Protein AF-A0A5C7IM19-F1 (afdb_monomer)

InterPro domains:
  IPR002818 DJ-1/PfpI [PF01965] (52-126)
  IPR006286 Deglycase PfpI-like [PTHR42733] (54-127)
  IPR029062 Class I glutamine amidotransferase-like [G3DSA:3.40.50.880] (1-53)
  IPR029062 Class I glutamine amidotransferase-like [G3DSA:3.40.50.880] (54-129)
  IPR029062 Class I glutamine amidotransferase-like [SSF52317] (4-125)

Structure (mmCIF, N/CA/C/O backbone):
data_AF-A0A5C7IM19-F1
#
_entry.id   AF-A0A5C7IM19-F1
#
loop_
_atom_site.group_PDB
_atom_site.id
_atom_site.type_symbol
_atom_site.label_atom_id
_atom_site.label_alt_id
_atom_site.label_comp_id
_atom_site.label_asym_id
_atom_site.label_entity_id
_atom_site.label_seq_id
_atom_site.pdbx_PDB_ins_code
_atom_site.Cartn_x
_atom_site.Cartn_y
_atom_site.Cartn_z
_atom_site.occupancy
_atom_site.B_iso_or_equiv
_atom_site.auth_seq_id
_atom_site.auth_comp_id
_atom_site.auth_asym_id
_atom_site.auth_atom_id
_atom_site.pdbx_PDB_model_num
ATOM 1 N N . MET A 1 1 ? -0.085 -8.178 -13.949 1.00 46.06 1 MET A N 1
ATOM 2 C CA . MET A 1 1 ? 1.204 -8.046 -13.237 1.00 46.06 1 MET A CA 1
ATOM 3 C C . MET A 1 1 ? 2.315 -7.770 -14.228 1.00 46.06 1 MET A C 1
ATOM 5 O O . MET A 1 1 ? 3.393 -8.319 -14.080 1.00 46.06 1 MET A O 1
ATOM 9 N N . ASP A 1 2 ? 2.048 -6.899 -15.196 1.00 44.88 2 ASP A N 1
ATOM 10 C CA . ASP A 1 2 ? 3.044 -6.341 -16.098 1.00 44.88 2 ASP A CA 1
ATOM 11 C C . ASP A 1 2 ? 3.059 -4.852 -15.750 1.00 44.88 2 ASP A C 1
ATOM 13 O O . ASP A 1 2 ? 1.999 -4.303 -15.445 1.00 44.88 2 ASP A O 1
ATOM 17 N N . TYR A 1 3 ? 4.233 -4.231 -15.752 1.00 48.38 3 TYR A N 1
ATOM 18 C CA . TYR A 1 3 ? 4.453 -2.820 -15.426 1.00 48.38 3 TYR A CA 1
ATOM 19 C C . TYR A 1 3 ? 4.165 -2.423 -13.963 1.00 48.38 3 TYR A C 1
ATOM 21 O O . TYR A 1 3 ? 3.760 -1.301 -13.675 1.00 48.38 3 TYR A O 1
ATOM 29 N N . MET A 1 4 ? 4.417 -3.328 -13.011 1.00 51.69 4 MET A N 1
ATOM 30 C CA . MET A 1 4 ? 4.451 -2.977 -11.582 1.00 51.69 4 MET A CA 1
ATOM 31 C C . MET A 1 4 ? 5.765 -2.250 -11.242 1.00 51.69 4 MET A C 1
ATOM 33 O O . MET A 1 4 ? 6.784 -2.516 -11.881 1.00 51.69 4 MET A O 1
ATOM 37 N N . GLU A 1 5 ? 5.742 -1.315 -10.287 1.00 52.00 5 GLU A N 1
ATOM 38 C CA . GLU A 1 5 ? 6.892 -0.442 -10.003 1.00 52.00 5 GLU A CA 1
ATOM 39 C C . GLU A 1 5 ? 8.100 -1.249 -9.484 1.00 52.00 5 GLU A C 1
ATOM 41 O O . GLU A 1 5 ? 7.958 -2.132 -8.634 1.00 52.00 5 GLU A O 1
ATOM 46 N N . ASP A 1 6 ? 9.277 -0.999 -10.066 1.00 54.31 6 ASP A N 1
ATOM 47 C CA . ASP A 1 6 ? 10.457 -1.859 -9.906 1.00 54.31 6 ASP A CA 1
ATOM 48 C C . ASP A 1 6 ? 10.991 -1.893 -8.467 1.00 54.31 6 ASP A C 1
ATOM 50 O O . ASP A 1 6 ? 11.358 -2.963 -7.974 1.00 54.31 6 ASP A O 1
ATOM 54 N N . TYR A 1 7 ? 10.970 -0.764 -7.753 1.00 44.59 7 TYR A N 1
ATOM 55 C CA . TYR A 1 7 ? 11.348 -0.715 -6.343 1.00 44.59 7 TYR A CA 1
ATOM 56 C C . TYR A 1 7 ? 10.252 -1.291 -5.435 1.00 44.59 7 TYR A C 1
ATOM 58 O O . TYR A 1 7 ? 10.583 -1.986 -4.475 1.00 44.59 7 TYR A O 1
ATOM 66 N N . GLU A 1 8 ? 8.969 -1.065 -5.726 1.00 51.78 8 GLU A N 1
ATOM 67 C CA . GLU A 1 8 ? 7.834 -1.611 -4.959 1.00 51.78 8 GLU A CA 1
ATOM 68 C C . GLU A 1 8 ? 7.698 -3.144 -5.075 1.00 51.78 8 GLU A C 1
ATOM 70 O O . GLU A 1 8 ? 7.124 -3.760 -4.178 1.00 51.78 8 GLU A O 1
ATOM 75 N N . ILE A 1 9 ? 8.253 -3.788 -6.114 1.00 56.88 9 ILE A N 1
ATOM 76 C CA . ILE A 1 9 ? 8.494 -5.247 -6.119 1.00 56.88 9 ILE A CA 1
ATOM 77 C C . ILE A 1 9 ? 9.833 -5.585 -5.465 1.00 56.88 9 ILE A C 1
ATOM 79 O O . ILE A 1 9 ? 9.883 -6.379 -4.525 1.00 56.88 9 ILE A O 1
ATOM 83 N N . THR A 1 10 ? 10.934 -5.035 -5.973 1.00 58.03 10 THR A N 1
ATOM 84 C CA . THR A 1 10 ? 12.268 -5.591 -5.704 1.00 58.03 10 THR A CA 1
ATOM 85 C C . THR A 1 10 ? 12.731 -5.322 -4.271 1.00 58.03 10 THR A C 1
ATOM 87 O O . THR A 1 10 ? 13.353 -6.187 -3.653 1.00 58.03 10 THR A O 1
ATOM 90 N N . VAL A 1 11 ? 12.383 -4.160 -3.705 1.00 65.12 11 VAL A N 1
ATOM 91 C CA . VAL A 1 11 ? 12.791 -3.754 -2.350 1.00 65.12 11 VAL A CA 1
ATOM 92 C C . VAL A 1 11 ? 12.053 -4.503 -1.233 1.00 65.12 11 VAL A C 1
ATOM 94 O O . VAL A 1 11 ? 12.686 -4.712 -0.205 1.00 65.12 11 VAL A O 1
ATOM 97 N N . PRO A 1 12 ? 10.789 -4.955 -1.357 1.00 60.31 12 PRO A N 1
ATOM 98 C CA . PRO A 1 12 ? 10.238 -5.935 -0.418 1.00 60.31 12 PRO A CA 1
ATOM 99 C C . PRO A 1 12 ? 10.607 -7.389 -0.753 1.00 60.31 12 PRO A C 1
ATOM 101 O O . PRO A 1 12 ? 10.828 -8.166 0.174 1.00 60.31 12 PRO A O 1
ATOM 104 N N . PHE A 1 13 ? 10.715 -7.780 -2.030 1.00 60.03 13 PHE A N 1
ATOM 105 C CA . PHE A 1 13 ? 10.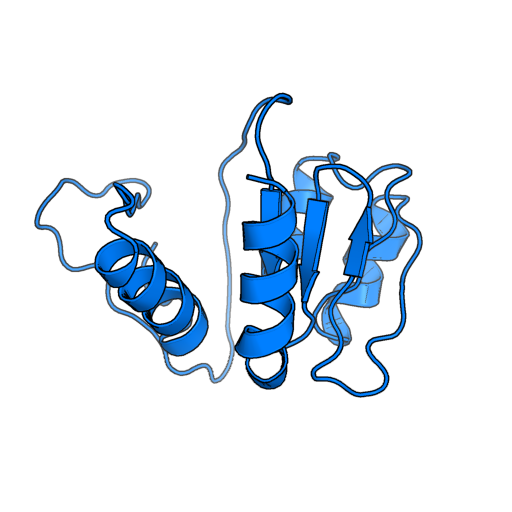975 -9.180 -2.403 1.00 60.03 13 PHE A CA 1
ATOM 106 C C . PHE A 1 13 ? 12.366 -9.653 -1.946 1.00 60.03 13 PHE A C 1
ATOM 108 O O . PHE A 1 13 ? 12.471 -10.660 -1.247 1.00 60.03 13 PHE A O 1
ATOM 115 N N . GLN A 1 14 ? 13.427 -8.890 -2.242 1.00 61.03 14 GLN A N 1
ATOM 116 C CA . GLN A 1 14 ? 14.802 -9.294 -1.914 1.00 61.03 14 GLN A CA 1
ATOM 117 C C . GLN A 1 14 ? 15.070 -9.420 -0.399 1.00 61.03 14 GLN A C 1
ATOM 119 O O . GLN A 1 14 ? 15.666 -10.418 0.005 1.00 61.03 14 GLN A O 1
ATOM 124 N N . PRO A 1 15 ? 14.641 -8.491 0.484 1.00 65.56 15 PRO A N 1
ATOM 125 C CA . PRO A 1 15 ? 14.810 -8.666 1.924 1.00 65.56 15 PRO A CA 1
ATOM 126 C C . PRO A 1 15 ? 13.994 -9.823 2.492 1.00 65.56 15 PRO A C 1
ATOM 128 O O . PRO A 1 15 ? 14.468 -10.472 3.416 1.00 65.56 15 PRO A O 1
ATOM 131 N N . LEU A 1 16 ? 12.804 -10.113 1.953 1.00 66.25 16 LEU A N 1
ATOM 132 C CA . LEU A 1 16 ? 12.018 -11.266 2.396 1.00 66.25 16 LEU A CA 1
ATOM 133 C C . LEU A 1 16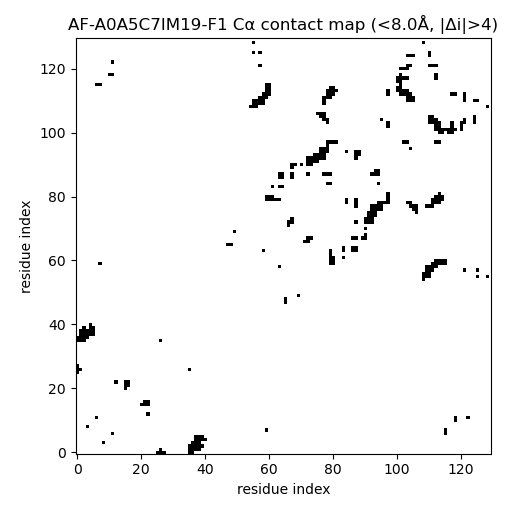 ? 12.707 -12.591 2.025 1.00 66.25 16 LEU A C 1
ATOM 135 O O . LEU A 1 16 ? 12.790 -13.472 2.879 1.00 66.25 16 LEU A O 1
ATOM 139 N N . GLU A 1 17 ? 13.287 -12.711 0.826 1.00 61.91 17 GLU A N 1
ATOM 140 C CA . GLU A 1 17 ? 14.127 -13.867 0.464 1.00 61.91 17 GLU A CA 1
ATOM 141 C C . GLU A 1 17 ? 15.379 -13.982 1.355 1.00 61.91 17 GLU A C 1
ATOM 143 O O . GLU A 1 17 ? 15.718 -15.073 1.815 1.00 61.91 17 GLU A O 1
ATOM 148 N N . VAL A 1 18 ? 16.050 -12.862 1.658 1.00 68.50 18 VAL A N 1
ATOM 149 C CA . VAL A 1 18 ? 17.217 -12.818 2.567 1.00 68.50 18 VAL A CA 1
ATOM 150 C C . VAL A 1 18 ? 16.847 -13.183 4.013 1.00 68.50 18 VAL A C 1
ATOM 152 O O . VAL A 1 18 ? 17.684 -13.713 4.740 1.00 68.50 18 VAL A O 1
ATOM 155 N N . LEU A 1 19 ? 15.601 -12.945 4.427 1.00 71.19 19 LEU A N 1
ATOM 156 C CA . LEU A 1 19 ? 15.035 -13.357 5.718 1.00 71.19 19 LEU A CA 1
ATOM 157 C C . LEU A 1 19 ? 14.476 -14.797 5.699 1.00 71.19 19 LEU A C 1
ATOM 159 O O . LEU A 1 19 ? 13.687 -15.155 6.573 1.00 71.19 19 LEU A O 1
ATOM 163 N N . GLU A 1 20 ? 14.858 -15.610 4.708 1.00 76.88 20 GLU A N 1
ATOM 164 C CA . GLU A 1 20 ? 14.431 -17.007 4.515 1.00 76.88 20 GLU A CA 1
ATOM 165 C C . GLU A 1 20 ? 12.900 -17.196 4.413 1.00 76.88 20 GLU A C 1
ATOM 167 O O . GLU A 1 20 ? 12.377 -18.301 4.586 1.00 76.88 20 GLU A O 1
ATOM 172 N N . CYS A 1 21 ? 12.153 -16.133 4.094 1.00 70.31 21 CYS A N 1
ATOM 173 C CA . CYS A 1 21 ? 10.718 -16.222 3.853 1.00 70.31 21 CYS A CA 1
ATOM 174 C C . CYS A 1 21 ? 10.450 -16.800 2.458 1.00 70.31 21 CYS A C 1
ATOM 176 O O . CYS A 1 21 ? 11.083 -16.419 1.475 1.00 70.31 21 CYS A O 1
ATOM 178 N N . HIS A 1 22 ? 9.461 -17.688 2.349 1.00 72.06 22 HIS A N 1
ATOM 179 C CA . HIS A 1 22 ? 8.980 -18.148 1.049 1.00 72.06 22 HIS A CA 1
ATOM 180 C C . HIS A 1 22 ? 8.050 -17.087 0.445 1.00 72.06 22 HIS A C 1
ATOM 182 O O . HIS A 1 22 ? 7.002 -16.792 1.026 1.00 72.06 22 HIS A O 1
ATOM 188 N N . VAL A 1 23 ? 8.442 -16.500 -0.690 1.00 65.50 23 VAL A N 1
ATOM 189 C CA . VAL A 1 23 ? 7.708 -15.410 -1.351 1.00 65.50 23 VAL A CA 1
ATOM 190 C C . VAL A 1 23 ? 7.243 -15.849 -2.737 1.00 65.50 23 VAL A C 1
ATOM 192 O O . VAL A 1 23 ? 8.056 -16.125 -3.615 1.00 65.50 23 VAL A O 1
ATOM 195 N N . ASP A 1 24 ? 5.927 -15.866 -2.946 1.00 75.38 24 ASP A N 1
ATOM 196 C CA . ASP A 1 24 ? 5.310 -16.132 -4.246 1.00 75.38 24 ASP A CA 1
ATOM 197 C C . ASP A 1 24 ? 4.933 -14.815 -4.943 1.00 75.38 24 ASP A C 1
ATOM 199 O O . ASP A 1 24 ? 4.069 -14.074 -4.470 1.00 75.38 24 ASP A O 1
ATOM 203 N N . ALA A 1 25 ? 5.529 -14.539 -6.106 1.00 66.50 25 ALA A N 1
ATOM 204 C CA . ALA A 1 25 ? 5.080 -13.467 -6.993 1.00 66.50 25 ALA A CA 1
ATOM 205 C C . ALA A 1 25 ? 4.017 -14.003 -7.967 1.00 66.50 25 ALA A C 1
ATOM 207 O O . ALA A 1 25 ? 4.302 -14.876 -8.789 1.00 66.50 25 ALA A O 1
ATOM 208 N N . VAL A 1 26 ? 2.788 -13.479 -7.897 1.00 74.25 26 VAL A N 1
ATOM 209 C CA . VAL A 1 26 ? 1.659 -13.933 -8.731 1.00 74.25 26 VAL A CA 1
ATOM 210 C C . VAL A 1 26 ? 1.131 -12.835 -9.652 1.00 74.25 26 VAL A C 1
ATOM 212 O O . VAL A 1 26 ? 0.926 -11.691 -9.253 1.00 74.25 26 VAL A O 1
ATOM 215 N N . CYS A 1 27 ? 0.870 -13.200 -10.907 1.00 68.06 27 CYS A N 1
ATOM 216 C CA . CYS A 1 27 ? 0.402 -12.298 -11.953 1.00 68.06 27 CYS A CA 1
ATOM 217 C C . CYS A 1 27 ? -0.804 -12.922 -12.685 1.00 68.06 27 CYS A C 1
ATOM 219 O O . CYS A 1 27 ? -0.704 -14.060 -13.149 1.00 68.06 27 CYS A O 1
ATOM 221 N N . PRO A 1 28 ? -1.950 -12.218 -12.814 1.00 70.44 28 PRO A N 1
ATOM 222 C CA . PRO A 1 28 ? -3.087 -12.724 -13.579 1.00 70.44 28 PRO A CA 1
ATOM 223 C C . PRO A 1 28 ? -2.705 -13.058 -15.026 1.00 70.44 28 PRO A C 1
ATOM 225 O O . PRO A 1 28 ? -2.073 -12.252 -15.704 1.00 70.44 28 PRO A O 1
ATOM 228 N N . ASN A 1 29 ? -3.149 -14.224 -15.503 1.00 65.94 29 ASN A N 1
ATOM 229 C CA . ASN A 1 29 ? -2.883 -14.767 -16.844 1.00 65.94 29 ASN A CA 1
ATOM 230 C C . ASN A 1 29 ? -1.412 -15.115 -17.157 1.00 65.94 29 ASN A C 1
ATOM 232 O O . ASN A 1 29 ? -1.087 -15.295 -18.329 1.00 65.94 29 ASN A O 1
ATOM 236 N N . LYS A 1 30 ? -0.545 -15.259 -16.144 1.00 70.50 30 LYS A N 1
ATOM 237 C CA . LYS A 1 30 ? 0.837 -15.744 -16.301 1.00 70.50 30 LYS A CA 1
ATOM 238 C C . LYS A 1 30 ? 1.120 -16.992 -15.470 1.00 70.50 30 LYS A C 1
ATOM 240 O O . LYS A 1 30 ? 0.480 -17.225 -14.444 1.00 70.50 30 LYS A O 1
ATOM 245 N N . ILE A 1 31 ? 2.069 -17.798 -15.935 1.00 69.12 31 ILE A N 1
ATOM 246 C CA . ILE A 1 31 ? 2.560 -19.010 -15.270 1.00 69.12 31 ILE A CA 1
ATOM 247 C C . ILE A 1 31 ? 3.977 -18.806 -14.717 1.00 69.12 31 ILE A C 1
ATOM 249 O O . ILE A 1 31 ? 4.675 -17.855 -15.065 1.00 69.12 31 ILE A O 1
ATOM 253 N N . ALA A 1 32 ? 4.416 -19.707 -13.836 1.00 66.69 32 ALA A N 1
ATOM 254 C CA . ALA A 1 32 ? 5.763 -19.661 -13.274 1.00 66.69 32 ALA A CA 1
ATOM 255 C C . ALA A 1 32 ? 6.830 -19.727 -14.385 1.00 66.69 32 ALA A C 1
ATOM 257 O O . ALA A 1 32 ? 6.828 -20.651 -15.199 1.00 66.69 32 ALA A O 1
ATOM 258 N N . GLY A 1 33 ? 7.740 -18.750 -14.397 1.00 69.31 33 GLY A N 1
ATOM 259 C CA . GLY A 1 33 ? 8.762 -18.578 -15.435 1.00 69.31 33 GLY A CA 1
ATOM 260 C C . GLY A 1 33 ? 8.410 -17.558 -16.525 1.00 69.31 33 GLY A C 1
ATOM 261 O O . GLY A 1 33 ? 9.307 -17.161 -17.268 1.00 69.31 33 GLY A O 1
ATOM 262 N N . ASP A 1 34 ? 7.163 -17.079 -16.604 1.00 57.72 34 ASP A N 1
ATOM 263 C CA . ASP A 1 34 ? 6.820 -15.960 -17.486 1.00 57.72 34 ASP A CA 1
ATOM 264 C C . ASP A 1 34 ? 7.437 -14.653 -16.974 1.00 57.72 34 ASP A C 1
ATOM 266 O O . ASP A 1 34 ? 7.318 -14.294 -15.799 1.00 57.72 34 ASP A O 1
ATOM 270 N N . ILE A 1 35 ? 8.042 -13.884 -17.882 1.00 53.69 35 ILE A N 1
ATOM 271 C CA . ILE A 1 35 ? 8.586 -12.562 -17.562 1.00 53.69 35 ILE A CA 1
ATOM 272 C C . ILE A 1 35 ? 7.427 -11.617 -17.236 1.00 53.69 35 ILE A C 1
ATOM 274 O O . ILE A 1 35 ? 6.627 -11.279 -18.111 1.00 53.69 35 ILE A O 1
ATOM 278 N N . CYS A 1 36 ? 7.359 -11.159 -15.990 1.00 46.06 36 CYS A N 1
ATOM 279 C CA . CYS A 1 36 ? 6.562 -10.007 -15.577 1.00 46.06 36 CYS A CA 1
ATOM 280 C C . CYS A 1 36 ? 7.454 -8.759 -15.702 1.00 46.06 36 CYS A C 1
ATOM 282 O O . CYS A 1 36 ? 8.316 -8.572 -14.845 1.00 46.06 36 CYS A O 1
ATOM 284 N N . PRO A 1 37 ? 7.340 -7.945 -16.772 1.00 47.19 37 PRO A N 1
ATOM 285 C CA . PRO A 1 37 ? 8.152 -6.739 -16.894 1.00 47.19 37 PRO A CA 1
ATOM 286 C C . PRO A 1 37 ? 7.804 -5.772 -15.758 1.00 47.19 37 PRO A C 1
ATOM 288 O O . PRO A 1 37 ? 6.625 -5.532 -15.502 1.00 47.19 37 PRO A O 1
ATOM 291 N N . THR A 1 38 ? 8.807 -5.210 -15.091 1.00 38.28 38 THR A N 1
ATOM 292 C CA . THR A 1 38 ? 8.632 -4.098 -14.150 1.00 38.28 38 THR A CA 1
ATOM 293 C C . THR A 1 38 ? 8.623 -2.762 -14.896 1.00 38.28 38 THR A C 1
ATOM 295 O O . THR A 1 38 ? 9.040 -2.673 -16.055 1.00 38.28 38 THR A O 1
ATOM 298 N N . ALA A 1 39 ? 8.097 -1.718 -14.259 1.00 39.12 39 ALA A N 1
ATOM 299 C CA . ALA A 1 39 ? 8.057 -0.363 -14.796 1.00 39.12 39 ALA A CA 1
ATOM 300 C C . ALA A 1 39 ? 8.769 0.631 -13.883 1.00 39.12 39 ALA A C 1
ATOM 302 O O . ALA A 1 39 ? 8.646 0.583 -12.663 1.00 39.12 39 ALA A O 1
ATOM 303 N N . VAL A 1 40 ? 9.416 1.609 -14.510 1.00 46.50 40 VAL A N 1
ATOM 304 C CA . VAL A 1 40 ? 9.706 2.904 -13.894 1.00 46.50 40 VAL A CA 1
ATOM 305 C C . VAL A 1 40 ? 8.625 3.855 -14.402 1.00 46.50 40 VAL A C 1
ATOM 307 O O . VAL A 1 40 ? 8.511 4.056 -15.611 1.00 46.50 40 VAL A O 1
ATOM 310 N N . HIS A 1 41 ? 7.781 4.367 -13.506 1.00 43.66 41 HIS A N 1
ATOM 311 C CA . HIS A 1 41 ? 6.535 5.028 -13.903 1.00 43.66 41 HIS A CA 1
ATOM 312 C C . HIS A 1 41 ? 6.708 6.487 -14.359 1.00 43.66 41 HIS A C 1
ATOM 314 O O . HIS A 1 41 ? 7.030 7.371 -13.566 1.00 43.66 41 HIS A O 1
ATOM 320 N N . ASP A 1 42 ? 6.348 6.720 -15.621 1.00 36.84 42 ASP A N 1
ATOM 321 C CA . ASP A 1 42 ? 5.550 7.869 -16.071 1.00 36.84 42 ASP A CA 1
ATOM 322 C C . ASP A 1 42 ? 4.182 7.295 -16.551 1.00 36.84 42 ASP A C 1
ATOM 324 O O . ASP A 1 42 ? 4.100 6.102 -16.855 1.00 36.84 42 ASP A O 1
ATOM 328 N N . PHE A 1 43 ? 3.079 8.047 -16.500 1.00 39.62 43 PHE A N 1
ATOM 329 C CA . PHE A 1 43 ? 1.718 7.485 -16.265 1.00 39.62 43 PHE A CA 1
ATOM 330 C C . PHE A 1 43 ? 0.913 6.929 -17.481 1.00 39.62 43 PHE A C 1
ATOM 332 O O . PHE A 1 43 ? 0.850 7.621 -18.489 1.00 39.62 43 PHE A O 1
ATOM 339 N N . GLU A 1 44 ? 0.182 5.787 -17.320 1.00 33.56 44 GLU A N 1
ATOM 340 C CA . GLU A 1 44 ? -1.248 5.523 -17.737 1.00 33.56 44 GLU A CA 1
ATOM 341 C C . GLU A 1 44 ? -1.776 4.034 -17.567 1.00 33.56 44 GLU A C 1
ATOM 343 O O . GLU A 1 44 ? -1.447 3.176 -18.377 1.00 33.56 44 GLU A O 1
ATOM 348 N N . GLY A 1 45 ? -2.687 3.739 -16.596 1.00 41.22 45 GLY A N 1
ATOM 349 C CA . GLY A 1 45 ? -3.912 2.867 -16.749 1.00 41.22 45 GLY A CA 1
ATOM 350 C C . GLY A 1 45 ? -4.050 1.334 -16.386 1.00 41.22 45 GLY A C 1
ATOM 351 O O . GLY A 1 45 ? -3.789 0.498 -17.244 1.00 41.22 45 GLY A O 1
ATOM 352 N N . ASP A 1 46 ? -4.721 1.003 -15.240 1.00 41.69 46 ASP A N 1
ATOM 353 C CA . ASP A 1 46 ? -5.498 -0.249 -14.847 1.00 41.69 46 ASP A CA 1
ATOM 354 C C . ASP A 1 46 ? -4.775 -1.626 -14.553 1.00 41.69 46 ASP A C 1
ATOM 356 O O . ASP A 1 46 ? -3.613 -1.775 -14.906 1.00 41.69 46 ASP A O 1
ATOM 360 N N . GLN A 1 47 ? -5.294 -2.712 -13.893 1.00 39.62 47 GLN A N 1
ATOM 361 C CA . GLN A 1 47 ? -6.584 -3.122 -13.226 1.00 39.62 47 GLN A CA 1
ATOM 362 C C . GLN A 1 47 ? -6.389 -4.199 -12.056 1.00 39.62 47 GLN A C 1
ATOM 364 O O . GLN A 1 47 ? -5.301 -4.253 -11.489 1.00 39.62 47 GLN A O 1
ATOM 369 N N . THR A 1 48 ? -7.384 -5.044 -11.631 1.00 37.28 48 THR A N 1
ATOM 370 C CA . THR A 1 48 ? -7.441 -5.736 -10.276 1.00 37.28 48 THR A CA 1
ATOM 371 C C . THR A 1 48 ? -7.818 -7.260 -10.112 1.00 37.28 48 THR A C 1
ATOM 373 O O . THR A 1 48 ? -8.323 -7.899 -11.033 1.00 37.28 48 THR A O 1
ATOM 376 N N . TYR A 1 49 ? -7.617 -7.831 -8.888 1.00 33.41 49 TYR A N 1
ATOM 377 C CA . TYR A 1 49 ? -8.167 -9.104 -8.297 1.00 33.41 49 TYR A CA 1
ATOM 378 C C . TYR A 1 49 ? -8.485 -8.929 -6.765 1.00 33.41 49 TYR A C 1
ATOM 380 O O . TYR A 1 49 ? -8.279 -7.836 -6.244 1.00 33.41 49 TYR A O 1
ATOM 388 N N . SER A 1 50 ? -9.015 -9.940 -6.034 1.00 27.38 50 SER A N 1
ATOM 389 C CA . SER A 1 50 ? -9.615 -9.830 -4.670 1.00 27.38 50 SER A CA 1
ATOM 390 C C . SER A 1 50 ? -9.198 -10.918 -3.642 1.00 27.38 50 SER A C 1
ATOM 392 O O . SER A 1 50 ? -9.065 -12.089 -3.994 1.00 27.38 50 SER A O 1
ATOM 394 N N . GLU A 1 51 ? -9.078 -10.565 -2.348 1.00 31.55 51 GLU A N 1
ATOM 395 C CA . GLU A 1 51 ? -8.675 -11.464 -1.240 1.00 31.55 51 GLU A CA 1
ATOM 396 C C . GLU A 1 51 ? -9.635 -11.492 -0.021 1.00 31.55 51 GLU A C 1
ATOM 398 O O . GLU A 1 51 ? -10.522 -10.652 0.131 1.00 31.55 51 GLU A O 1
ATOM 403 N N . LYS A 1 52 ? -9.463 -12.492 0.865 1.00 25.61 52 LYS A N 1
ATOM 404 C CA . LYS A 1 52 ? -10.320 -12.775 2.041 1.00 25.61 52 LYS A CA 1
ATOM 405 C C . LYS A 1 52 ? -9.640 -12.402 3.378 1.00 25.61 52 LYS A C 1
ATOM 407 O O . LYS A 1 52 ? -8.417 -12.491 3.467 1.00 25.61 52 LYS A O 1
ATOM 412 N N . PRO A 1 53 ? -10.395 -12.070 4.449 1.00 35.50 53 PRO A N 1
ATOM 413 C CA . PRO A 1 53 ? -9.814 -11.663 5.733 1.00 35.50 53 PRO A CA 1
ATOM 414 C C . PRO A 1 53 ? -9.096 -12.810 6.460 1.00 35.50 53 PRO A C 1
ATOM 416 O O . PRO A 1 53 ? -9.613 -13.925 6.515 1.00 35.50 53 PRO A O 1
ATOM 419 N N . GLY A 1 54 ? -7.949 -12.511 7.078 1.00 40.16 54 GLY A N 1
ATOM 420 C CA . GLY A 1 54 ? -7.206 -13.452 7.931 1.00 40.16 54 GLY A CA 1
ATOM 421 C C . GLY A 1 54 ? -5.679 -13.368 7.831 1.00 40.16 54 GLY A C 1
ATOM 422 O O . GLY A 1 54 ? -4.997 -13.981 8.644 1.00 40.16 54 GLY A O 1
ATOM 423 N N . LYS A 1 55 ? -5.143 -12.615 6.863 1.00 64.75 55 LYS A N 1
ATOM 424 C CA . LYS A 1 55 ? -3.702 -12.391 6.672 1.00 64.75 55 LYS A CA 1
ATOM 425 C C . LYS A 1 55 ? -3.317 -10.926 6.911 1.00 64.75 55 LYS A C 1
ATOM 427 O O . LYS A 1 55 ? -4.182 -10.041 6.915 1.00 64.75 55 LYS A O 1
ATOM 432 N N . LEU A 1 56 ? -2.022 -10.690 7.111 1.00 71.75 56 LEU A N 1
ATOM 433 C CA . LEU A 1 56 ? -1.424 -9.357 7.069 1.00 71.75 56 LEU A CA 1
ATOM 434 C C . LEU A 1 56 ? -1.517 -8.812 5.641 1.00 71.75 56 LEU A C 1
ATOM 436 O O . LEU A 1 56 ? -1.224 -9.528 4.687 1.00 71.75 56 LEU A O 1
ATOM 440 N N . ILE A 1 57 ? -1.941 -7.561 5.506 1.00 80.19 57 ILE A N 1
ATOM 441 C CA . ILE A 1 57 ? -2.053 -6.849 4.234 1.00 80.19 57 ILE A CA 1
ATOM 442 C C . ILE A 1 57 ? -1.066 -5.690 4.294 1.00 80.19 57 ILE A C 1
ATOM 444 O O . ILE A 1 57 ? -1.228 -4.782 5.106 1.00 80.19 57 ILE A O 1
ATOM 448 N N . ALA A 1 58 ? -0.055 -5.717 3.433 1.00 84.94 58 ALA A N 1
ATOM 449 C CA . ALA A 1 58 ? 0.887 -4.623 3.254 1.00 84.94 58 ALA A CA 1
ATOM 450 C C . ALA A 1 58 ? 0.618 -3.977 1.890 1.00 84.94 58 ALA A C 1
ATOM 452 O O . ALA A 1 58 ? 0.605 -4.668 0.874 1.00 84.94 58 ALA A O 1
ATOM 453 N N . SER A 1 59 ? 0.358 -2.669 1.860 1.00 87.31 59 SER A N 1
ATOM 454 C CA . SER A 1 59 ? 0.050 -1.938 0.624 1.00 87.31 59 SER A CA 1
ATOM 455 C C . SER A 1 59 ? 0.733 -0.580 0.614 1.00 87.31 59 SER A C 1
ATOM 457 O O . SER A 1 59 ? 0.627 0.185 1.571 1.00 87.31 59 SER A O 1
ATOM 459 N N . ILE A 1 60 ? 1.423 -0.258 -0.471 1.00 89.25 60 ILE A N 1
ATOM 460 C CA . ILE A 1 60 ? 2.154 0.998 -0.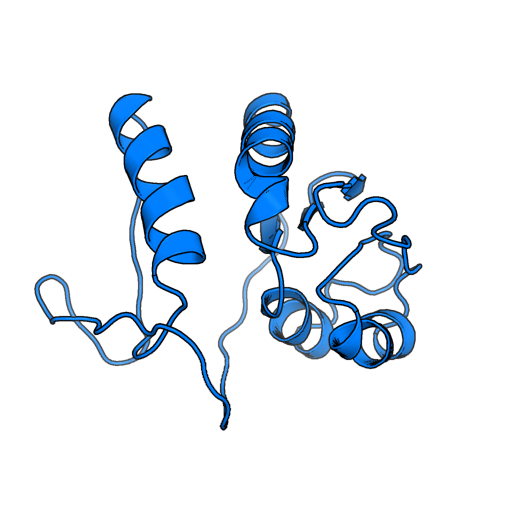618 1.00 89.25 60 ILE A CA 1
ATOM 461 C C . ILE A 1 60 ? 1.624 1.788 -1.816 1.00 89.25 60 ILE A C 1
ATOM 463 O O . ILE A 1 60 ? 1.047 1.217 -2.743 1.00 89.25 60 ILE A O 1
ATOM 467 N N . SER A 1 61 ? 1.829 3.107 -1.792 1.00 89.00 61 SER A N 1
ATOM 468 C CA . SER A 1 61 ? 1.713 3.958 -2.977 1.00 89.00 61 SER A CA 1
ATOM 469 C C . SER A 1 61 ? 0.308 3.925 -3.598 1.00 89.00 61 SER A C 1
ATOM 471 O O . SER A 1 61 ? -0.632 4.481 -3.014 1.00 89.00 61 SER A O 1
ATOM 473 N N . LEU A 1 62 ? 0.138 3.284 -4.759 1.00 86.75 62 LEU A N 1
ATOM 474 C CA . LEU A 1 62 ? -1.141 3.165 -5.466 1.00 86.75 62 LEU A CA 1
ATOM 475 C C . LEU A 1 62 ? -1.946 1.903 -5.106 1.00 86.75 62 LEU A C 1
ATOM 477 O O . LEU A 1 62 ? -3.134 1.847 -5.432 1.00 86.75 62 LEU A O 1
ATOM 481 N N . GLY A 1 63 ? -1.371 0.922 -4.398 1.00 81.88 63 GLY A N 1
ATOM 482 C CA . GLY A 1 63 ? -2.037 -0.351 -4.064 1.00 81.88 63 GLY A CA 1
ATOM 483 C C . GLY A 1 63 ? -3.357 -0.181 -3.298 1.00 81.88 63 GLY A C 1
ATOM 484 O O . GLY A 1 63 ? -4.303 -0.955 -3.458 1.00 81.88 63 GLY A O 1
ATOM 485 N N . GLN A 1 64 ? -3.486 0.915 -2.552 1.00 86.31 64 GLN A N 1
ATOM 486 C CA . GLN A 1 64 ? -4.684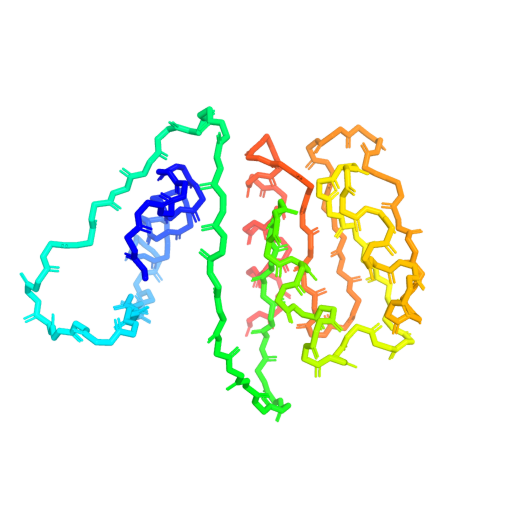 1.296 -1.811 1.00 86.31 64 GLN A CA 1
ATOM 487 C C . GLN A 1 64 ? -5.894 1.549 -2.730 1.00 86.31 64 GLN A C 1
ATOM 489 O O . GLN A 1 64 ? -7.028 1.443 -2.264 1.00 86.31 64 GLN A O 1
ATOM 494 N N . GLN A 1 65 ? -5.702 1.801 -4.033 1.00 85.75 65 GLN A N 1
ATOM 495 C CA . GLN A 1 65 ? -6.804 1.811 -5.003 1.00 85.75 65 GLN A CA 1
ATOM 496 C C . GLN A 1 65 ? -7.487 0.437 -5.081 1.00 85.75 65 GLN A C 1
ATOM 498 O O . GLN A 1 65 ? -8.715 0.363 -5.016 1.00 85.75 65 GLN A O 1
ATOM 503 N N . ILE A 1 66 ? -6.712 -0.652 -5.110 1.00 83.38 66 ILE A N 1
ATOM 504 C CA . ILE A 1 66 ? -7.227 -2.030 -5.118 1.00 83.38 66 ILE A CA 1
ATOM 505 C C . ILE A 1 66 ? -8.019 -2.294 -3.833 1.00 83.38 66 ILE A C 1
ATOM 507 O O . ILE A 1 66 ? -9.167 -2.735 -3.882 1.00 83.38 66 ILE A O 1
ATOM 511 N N . LEU A 1 67 ? -7.446 -1.934 -2.679 1.00 83.06 67 LEU A N 1
ATOM 512 C CA . LEU A 1 67 ? -8.099 -2.090 -1.376 1.00 83.06 67 LEU A CA 1
ATOM 513 C C . LEU A 1 67 ? -9.387 -1.249 -1.255 1.00 83.06 67 LEU A C 1
ATOM 515 O O . LEU A 1 67 ? -10.348 -1.680 -0.611 1.00 83.06 67 LEU A O 1
ATOM 519 N N . SER A 1 68 ? -9.427 -0.070 -1.889 1.00 85.19 68 SER A N 1
ATOM 520 C CA . SER A 1 68 ? -10.609 0.801 -1.918 1.00 85.19 68 SER A CA 1
ATOM 521 C C . SER A 1 68 ? -11.770 0.164 -2.689 1.00 85.19 68 SER A C 1
ATOM 523 O O . SER A 1 68 ? -12.892 0.136 -2.184 1.00 85.19 68 SER A O 1
ATOM 525 N N . VAL A 1 69 ? -11.493 -0.429 -3.858 1.00 83.56 69 VAL A N 1
ATOM 526 C CA . VAL A 1 69 ? -12.487 -1.113 -4.707 1.00 83.56 69 VAL A CA 1
ATOM 527 C C . VAL A 1 69 ? -12.920 -2.447 -4.094 1.00 83.56 69 VAL A C 1
ATOM 529 O O . VAL A 1 69 ? -14.098 -2.794 -4.144 1.00 83.56 69 VAL A O 1
ATOM 532 N N . ALA A 1 70 ? -12.007 -3.161 -3.430 1.00 79.81 70 ALA A N 1
ATOM 533 C CA . ALA A 1 70 ? -12.321 -4.365 -2.661 1.00 79.81 70 ALA A CA 1
ATOM 534 C C . ALA A 1 70 ? -13.177 -4.088 -1.403 1.00 79.81 70 ALA A C 1
ATOM 536 O O . ALA A 1 70 ? -13.648 -5.026 -0.761 1.00 79.81 70 ALA A O 1
ATOM 537 N N . GLY A 1 71 ? -13.369 -2.819 -1.017 1.00 82.88 71 GLY A N 1
ATOM 538 C CA . GLY A 1 71 ? -14.165 -2.414 0.147 1.00 82.88 71 GLY A CA 1
ATOM 539 C C . GLY A 1 71 ? -13.526 -2.726 1.506 1.00 82.88 71 GLY A C 1
ATOM 540 O O . GLY A 1 71 ? -14.139 -2.466 2.542 1.00 82.88 71 GLY A O 1
ATOM 541 N N . VAL A 1 72 ? -12.294 -3.250 1.529 1.00 84.19 72 VAL A N 1
ATOM 542 C CA . VAL A 1 72 ? -11.595 -3.684 2.755 1.00 84.19 72 VA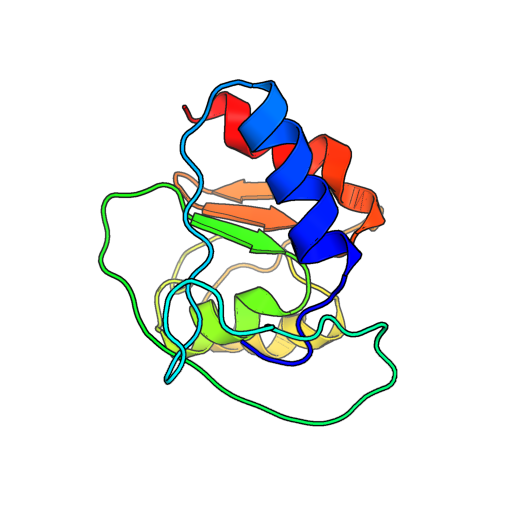L A CA 1
ATOM 543 C C . VAL A 1 72 ? -11.022 -2.524 3.575 1.00 84.19 72 VAL A C 1
ATOM 545 O O . VAL A 1 72 ? -10.665 -2.708 4.736 1.00 84.19 72 VAL A O 1
ATOM 548 N N . LEU A 1 73 ? -10.978 -1.318 3.000 1.00 88.44 73 LEU A N 1
ATOM 549 C CA . LEU A 1 73 ? -10.590 -0.086 3.693 1.00 88.44 73 LEU A CA 1
ATOM 550 C C . LEU A 1 73 ? -11.701 0.507 4.581 1.00 88.44 73 LEU A C 1
ATOM 552 O O . LEU A 1 73 ? -11.430 1.394 5.387 1.00 88.44 73 LEU A O 1
ATOM 556 N N . LYS A 1 74 ? -12.954 0.048 4.481 1.00 89.62 74 LYS A N 1
ATOM 557 C CA . LYS A 1 74 ? -14.069 0.670 5.210 1.00 89.62 74 LYS A CA 1
ATOM 558 C C . LYS A 1 74 ? -13.863 0.615 6.730 1.00 89.62 74 LYS A C 1
ATOM 560 O O . LYS A 1 74 ? -13.846 -0.458 7.326 1.00 89.62 74 LYS A O 1
ATOM 565 N N . GLY A 1 75 ? -13.763 1.783 7.366 1.00 89.62 75 GLY A N 1
ATOM 566 C CA . GLY A 1 75 ? -13.505 1.924 8.802 1.00 89.62 75 GLY A CA 1
ATOM 567 C C . GLY A 1 75 ? -12.043 1.728 9.223 1.00 89.62 75 GLY A C 1
ATOM 568 O O . GLY A 1 75 ? -11.752 1.860 10.410 1.00 89.62 75 GLY A O 1
ATOM 569 N N . LYS A 1 76 ? -11.131 1.448 8.284 1.00 92.69 76 LYS A N 1
ATOM 570 C CA . LYS A 1 76 ? -9.684 1.383 8.528 1.00 92.69 76 LYS A CA 1
ATOM 571 C C . LYS A 1 76 ? -9.057 2.774 8.576 1.00 92.69 76 LYS A C 1
ATOM 573 O O . LYS A 1 76 ? -9.624 3.747 8.075 1.00 92.69 76 LYS A O 1
ATOM 578 N N . LYS A 1 77 ? -7.855 2.869 9.134 1.00 95.81 77 LYS A N 1
ATOM 579 C CA . LYS A 1 77 ? -6.972 4.040 9.042 1.00 95.81 77 LYS A CA 1
ATOM 580 C C . LYS A 1 77 ? -5.791 3.693 8.147 1.00 95.81 77 LYS A C 1
ATOM 582 O O . LYS A 1 77 ? -5.146 2.675 8.363 1.00 95.81 77 LYS A O 1
ATOM 587 N N . CYS A 1 78 ? -5.506 4.513 7.145 1.00 94.19 78 CYS A N 1
ATOM 588 C CA . CYS A 1 78 ? -4.376 4.264 6.254 1.00 94.19 78 CYS A CA 1
ATOM 589 C C . CYS A 1 78 ? -3.871 5.537 5.585 1.00 94.19 78 CYS A C 1
ATOM 591 O O . CYS A 1 78 ? -4.602 6.519 5.432 1.00 94.19 78 CYS A O 1
ATOM 593 N N . THR A 1 79 ? -2.612 5.485 5.163 1.00 95.94 79 THR A N 1
ATOM 594 C CA . THR A 1 79 ? -2.066 6.416 4.174 1.00 95.94 79 THR A CA 1
ATOM 595 C C . THR A 1 79 ? -2.039 5.766 2.790 1.00 95.94 79 THR A C 1
ATOM 597 O O . THR A 1 79 ? -2.328 4.576 2.657 1.00 95.94 79 THR A O 1
ATOM 600 N N . ALA A 1 80 ? -1.701 6.536 1.763 1.00 92.88 80 ALA A N 1
ATOM 601 C CA . ALA A 1 80 ? -1.389 6.089 0.405 1.00 92.88 80 ALA A CA 1
ATOM 602 C C . ALA A 1 80 ? -0.571 7.190 -0.291 1.00 92.88 80 ALA A C 1
ATOM 604 O O . ALA A 1 80 ? -0.295 8.228 0.316 1.00 92.88 80 ALA A O 1
ATOM 605 N N . TYR A 1 81 ? -0.235 7.027 -1.570 1.00 92.19 81 TYR A N 1
ATOM 606 C CA . TYR A 1 81 ? 0.284 8.154 -2.346 1.00 92.19 81 TYR A CA 1
ATOM 607 C C . TYR A 1 81 ? -0.746 9.312 -2.352 1.00 92.19 81 TYR A C 1
ATOM 609 O O . TYR A 1 81 ? -1.946 9.040 -2.473 1.00 92.19 81 TYR A O 1
ATOM 617 N N . PRO A 1 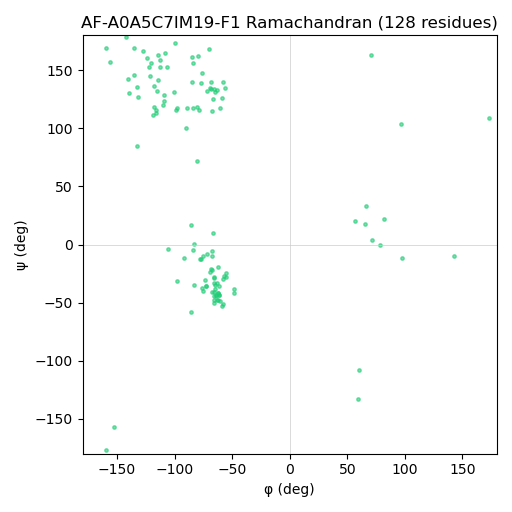82 ? -0.353 10.599 -2.230 1.00 90.88 82 PRO A N 1
ATOM 618 C CA . PRO A 1 82 ? -1.299 11.698 -1.992 1.00 90.88 82 PRO A CA 1
ATOM 619 C C . PRO A 1 82 ? -2.454 11.843 -2.999 1.00 90.88 82 PRO A C 1
ATOM 621 O O . PRO A 1 82 ? -3.535 12.290 -2.616 1.00 90.88 82 PRO A O 1
ATOM 624 N N . THR A 1 83 ? -2.287 11.433 -4.262 1.00 91.12 83 THR A N 1
ATOM 625 C CA . THR A 1 83 ? -3.382 11.455 -5.259 1.00 91.12 83 THR A CA 1
ATOM 626 C C . THR A 1 83 ? -4.480 10.422 -4.970 1.00 91.12 83 THR A C 1
ATOM 628 O O . THR A 1 83 ? -5.633 10.627 -5.345 1.00 91.12 83 THR A O 1
ATOM 631 N N . VAL A 1 84 ? -4.163 9.353 -4.232 1.00 89.88 84 VAL A N 1
ATOM 632 C CA . VAL A 1 84 ? -5.070 8.250 -3.853 1.00 89.88 84 VAL A CA 1
ATOM 633 C C . VAL A 1 84 ? -5.892 8.583 -2.598 1.00 89.88 84 VAL A C 1
ATOM 635 O O . VAL A 1 84 ? -6.820 7.856 -2.240 1.00 89.88 84 VAL A O 1
ATOM 638 N N . LYS A 1 85 ? -5.638 9.735 -1.961 1.00 93.12 85 LYS A N 1
ATOM 639 C CA . LYS A 1 85 ? -6.424 10.270 -0.834 1.00 93.12 85 LYS A CA 1
ATOM 640 C C . LYS A 1 85 ? -7.929 10.260 -1.096 1.00 93.12 85 LYS A C 1
ATOM 642 O O . LYS A 1 85 ? -8.704 9.937 -0.196 1.00 93.12 85 LYS A O 1
ATOM 647 N N . LEU A 1 86 ? -8.344 10.559 -2.330 1.00 92.00 86 LEU A N 1
ATOM 648 C CA . LEU A 1 86 ? -9.749 10.516 -2.730 1.00 92.00 86 LEU A CA 1
ATOM 649 C C . LEU A 1 86 ? -10.326 9.092 -2.639 1.00 92.00 86 LEU A C 1
ATOM 651 O O . LEU A 1 86 ? -11.376 8.909 -2.032 1.00 92.00 86 LEU A O 1
ATOM 655 N N . ASN A 1 87 ? -9.630 8.081 -3.167 1.00 91.69 87 ASN A N 1
ATOM 656 C CA . ASN A 1 87 ? -10.040 6.674 -3.091 1.00 91.69 87 ASN A CA 1
ATOM 657 C C . ASN A 1 87 ? -10.131 6.184 -1.639 1.00 91.69 87 ASN A C 1
ATOM 659 O O . ASN A 1 87 ? -11.107 5.530 -1.268 1.00 91.69 87 ASN A O 1
ATOM 663 N N . VAL A 1 88 ? -9.147 6.539 -0.803 1.00 91.06 88 VAL A N 1
ATOM 664 C CA . VAL A 1 88 ? -9.141 6.197 0.629 1.00 91.06 88 VAL A CA 1
ATOM 665 C C . VAL A 1 88 ? -10.378 6.780 1.320 1.00 91.06 88 VAL A C 1
ATOM 667 O O . VAL A 1 88 ? -11.157 6.034 1.914 1.00 91.06 88 VAL A O 1
ATOM 670 N N . VAL A 1 89 ? -10.630 8.083 1.178 1.00 93.94 89 VAL A N 1
ATOM 671 C CA . VAL A 1 89 ? -11.784 8.741 1.814 1.00 93.94 89 VAL A CA 1
ATOM 672 C C . VAL A 1 89 ? -13.119 8.209 1.273 1.00 93.94 89 VAL A C 1
ATOM 674 O O . VAL A 1 89 ? -14.016 7.913 2.061 1.00 93.94 89 VAL A O 1
ATOM 677 N N . LEU A 1 90 ? -13.256 8.014 -0.045 1.00 92.75 90 LEU A N 1
ATOM 678 C CA . LEU A 1 90 ? -14.484 7.482 -0.656 1.00 92.75 90 LEU A CA 1
ATOM 679 C C . LEU A 1 90 ? -14.781 6.028 -0.256 1.00 92.75 90 LEU A C 1
ATOM 681 O O . LEU A 1 90 ? -15.948 5.653 -0.166 1.00 92.75 90 LEU A O 1
ATOM 685 N N . SER A 1 91 ? -13.759 5.222 0.049 1.00 90.25 91 SER A N 1
ATOM 686 C CA . SER A 1 91 ? -13.941 3.863 0.589 1.00 90.25 91 SER A CA 1
ATOM 687 C C . SER A 1 91 ? -14.425 3.826 2.048 1.00 90.25 91 SER A C 1
ATOM 689 O O . SER A 1 91 ? -14.774 2.762 2.566 1.00 90.25 91 SER A O 1
ATOM 691 N N . GLY A 1 92 ? -14.471 4.980 2.723 1.00 90.50 92 GLY A N 1
ATOM 692 C CA . GLY A 1 92 ? -14.828 5.090 4.135 1.00 90.50 92 GLY A CA 1
ATOM 693 C C . GLY A 1 92 ? -13.676 4.786 5.095 1.00 90.50 92 GLY A C 1
ATOM 694 O O . GLY A 1 92 ? -13.939 4.435 6.247 1.00 90.50 92 GLY A O 1
ATOM 695 N N . ALA A 1 93 ? -12.423 4.894 4.645 1.00 94.38 93 ALA A N 1
ATOM 696 C CA . ALA A 1 93 ? -11.251 4.902 5.518 1.00 94.38 93 ALA A CA 1
ATOM 697 C C . ALA A 1 93 ? -10.966 6.303 6.085 1.00 94.38 93 ALA A C 1
ATOM 699 O O . ALA A 1 93 ? -11.308 7.333 5.502 1.00 94.38 93 ALA A O 1
ATOM 700 N N . THR A 1 94 ? -10.269 6.332 7.219 1.00 97.06 94 THR A N 1
ATOM 701 C CA . THR A 1 94 ? -9.645 7.542 7.762 1.00 97.06 94 THR A CA 1
ATOM 702 C C . THR A 1 94 ? -8.288 7.740 7.098 1.00 97.06 94 THR A C 1
ATOM 704 O O . THR A 1 94 ? -7.392 6.910 7.260 1.00 97.06 94 THR A O 1
ATOM 707 N N . TRP A 1 95 ? -8.132 8.849 6.378 1.00 96.38 95 TRP A N 1
ATOM 708 C CA . TRP A 1 95 ? -6.853 9.242 5.794 1.00 96.38 95 TRP A CA 1
ATOM 709 C C . TRP A 1 95 ? -5.835 9.632 6.870 1.00 96.38 95 TRP A C 1
ATOM 711 O O . TRP A 1 95 ? -6.141 10.424 7.764 1.00 96.38 95 TRP A O 1
ATOM 721 N N . LEU A 1 96 ? -4.616 9.114 6.741 1.00 96.62 96 LEU A N 1
ATOM 722 C CA . LEU A 1 96 ? -3.446 9.526 7.507 1.00 96.62 96 LEU A CA 1
ATOM 723 C C . LEU A 1 96 ? -2.488 10.256 6.561 1.00 96.62 96 LEU A C 1
ATOM 725 O O . LEU A 1 96 ? -2.055 9.688 5.559 1.00 96.62 96 LEU A O 1
ATOM 729 N N . GLU A 1 97 ? -2.192 11.524 6.858 1.00 96.06 97 GLU A N 1
ATOM 730 C CA . GLU A 1 97 ? -1.316 12.342 6.015 1.00 96.06 97 GLU A CA 1
ATOM 731 C C . GLU A 1 97 ? 0.123 11.796 6.051 1.00 96.06 97 GLU A C 1
ATOM 733 O O . GLU A 1 97 ? 0.681 11.663 7.146 1.00 96.06 97 GLU A O 1
ATOM 738 N N . PRO A 1 98 ? 0.734 11.488 4.893 1.00 91.50 98 PRO A N 1
ATOM 739 C CA . PRO A 1 98 ? 2.126 11.069 4.819 1.00 91.50 98 PRO A CA 1
ATOM 740 C C . PRO A 1 98 ? 3.036 12.296 4.868 1.00 91.50 98 PRO A C 1
ATOM 742 O O . PRO A 1 98 ? 3.608 12.728 3.867 1.00 91.50 98 PRO A O 1
ATOM 745 N N . ASP A 1 99 ? 3.102 12.885 6.058 1.00 93.06 99 ASP A N 1
ATOM 746 C CA . ASP A 1 99 ? 4.035 13.946 6.410 1.00 93.06 99 ASP A CA 1
ATOM 747 C C . ASP A 1 99 ? 4.935 13.457 7.568 1.00 93.06 99 ASP A C 1
ATOM 749 O O . ASP A 1 99 ? 4.436 13.228 8.687 1.00 93.06 99 ASP A O 1
ATOM 753 N N . PRO A 1 100 ? 6.243 13.233 7.323 1.00 93.69 100 PRO A N 1
ATOM 754 C CA . PRO A 1 100 ? 6.924 13.255 6.015 1.00 93.69 100 PRO A CA 1
ATOM 755 C C . PRO A 1 100 ? 6.537 12.066 5.096 1.00 93.69 100 PRO A C 1
ATOM 757 O O . PRO A 1 100 ? 5.880 11.122 5.528 1.00 93.69 100 PRO A O 1
ATOM 760 N N . ILE A 1 101 ? 6.913 12.116 3.808 1.00 89.44 101 ILE A N 1
ATOM 761 C CA . ILE A 1 101 ? 6.436 11.183 2.753 1.00 89.44 101 ILE A CA 1
ATOM 762 C C . ILE A 1 101 ? 6.930 9.731 2.903 1.00 89.44 101 ILE A C 1
ATOM 764 O O . ILE A 1 101 ? 6.324 8.802 2.371 1.00 89.44 101 ILE A O 1
ATOM 768 N N . ASP A 1 102 ? 8.023 9.534 3.635 1.00 90.69 102 ASP A N 1
ATOM 769 C CA . ASP A 1 102 ? 8.578 8.242 4.044 1.00 90.69 102 ASP A CA 1
ATOM 770 C C . ASP A 1 102 ? 7.788 7.578 5.185 1.00 90.69 102 ASP A C 1
ATOM 772 O O . ASP A 1 102 ? 7.989 6.400 5.482 1.00 90.69 102 ASP A O 1
ATOM 776 N N . ARG A 1 103 ? 6.843 8.294 5.800 1.00 91.12 103 ARG A N 1
ATOM 777 C CA . ARG A 1 103 ? 6.089 7.794 6.944 1.00 91.12 103 ARG A CA 1
ATOM 778 C C . ARG A 1 103 ? 5.083 6.704 6.577 1.00 91.12 103 ARG A C 1
ATOM 780 O O . ARG A 1 103 ? 4.237 6.875 5.695 1.00 91.12 103 ARG A O 1
ATOM 787 N N . CYS A 1 104 ? 5.107 5.619 7.341 1.00 92.12 104 CYS A N 1
ATOM 788 C CA . CYS A 1 104 ? 4.182 4.494 7.224 1.00 92.12 104 CYS A CA 1
ATOM 789 C C . CYS A 1 104 ? 3.250 4.370 8.441 1.00 92.12 104 CYS A C 1
ATOM 791 O O . CYS A 1 104 ? 3.527 4.868 9.533 1.00 92.12 104 CYS A O 1
ATOM 793 N N . PHE A 1 105 ? 2.117 3.689 8.269 1.00 94.25 105 PHE A N 1
ATOM 794 C CA . PHE A 1 105 ? 1.103 3.519 9.309 1.00 94.25 105 PHE A CA 1
ATOM 795 C C . PHE A 1 105 ? 0.499 2.115 9.317 1.00 94.25 105 PHE A C 1
ATOM 797 O O . PHE A 1 105 ? 0.181 1.554 8.268 1.00 94.25 105 PHE A O 1
ATOM 804 N N . THR A 1 106 ? 0.241 1.614 10.524 1.00 92.94 106 THR A N 1
ATOM 805 C CA . THR A 1 106 ? -0.373 0.311 10.799 1.00 92.94 106 THR A CA 1
ATOM 806 C C . THR A 1 106 ? -1.741 0.476 11.472 1.00 92.94 106 THR A C 1
ATOM 808 O O . THR A 1 106 ? -1.858 1.200 12.463 1.00 92.94 106 THR A O 1
ATOM 811 N N . ASP A 1 107 ? -2.766 -0.228 10.980 1.00 91.19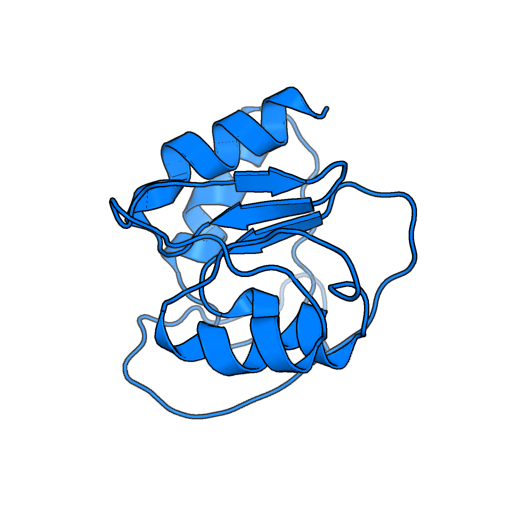 107 ASP A N 1
ATOM 812 C CA . ASP A 1 107 ? -4.118 -0.281 11.560 1.00 91.19 107 ASP A CA 1
ATOM 813 C C . ASP A 1 107 ? -4.643 -1.726 11.668 1.00 91.19 107 ASP A C 1
ATOM 815 O O . ASP A 1 107 ? -5.335 -2.271 10.791 1.00 91.19 107 ASP A O 1
ATOM 819 N N . GLY A 1 108 ? -4.262 -2.379 12.769 1.00 87.56 108 GLY A N 1
ATOM 820 C CA . GLY A 1 108 ? -4.372 -3.829 12.911 1.00 87.56 108 GLY A CA 1
ATOM 821 C C . GLY A 1 108 ? -3.567 -4.523 11.812 1.00 87.56 108 GLY A C 1
ATOM 822 O O . GLY A 1 108 ? -2.462 -4.101 11.494 1.00 87.56 108 GLY A O 1
ATOM 823 N N . ASN A 1 109 ? -4.167 -5.519 11.161 1.00 83.00 109 ASN A N 1
ATOM 824 C CA . ASN A 1 109 ? -3.548 -6.316 10.096 1.00 83.00 109 ASN A CA 1
ATOM 825 C C . ASN A 1 109 ? -3.235 -5.566 8.777 1.00 83.00 109 ASN A C 1
ATOM 827 O O . ASN A 1 109 ? -2.968 -6.227 7.777 1.00 83.00 109 ASN A O 1
ATOM 831 N N . LEU A 1 110 ? -3.350 -4.236 8.729 1.00 87.31 110 LEU A N 1
ATOM 832 C CA . LEU A 1 110 ? -3.126 -3.420 7.534 1.00 87.31 110 LEU A CA 1
ATOM 833 C C . LEU A 1 110 ? -1.924 -2.492 7.754 1.00 87.31 110 LEU A C 1
ATOM 835 O O . LEU A 1 110 ? -2.013 -1.573 8.567 1.00 87.31 110 LEU A O 1
ATOM 839 N N . VAL A 1 111 ? -0.838 -2.709 7.012 1.00 91.31 111 VAL A N 1
ATOM 840 C CA . VAL A 1 111 ? 0.333 -1.820 6.936 1.00 91.31 111 VAL A CA 1
ATOM 841 C C . VAL A 1 111 ? 0.234 -0.992 5.661 1.00 91.31 111 VAL A C 1
ATOM 843 O O . VAL A 1 111 ? 0.011 -1.539 4.578 1.00 91.31 111 VAL A O 1
ATOM 846 N N . THR A 1 112 ? 0.410 0.324 5.774 1.00 93.50 112 THR A N 1
ATOM 847 C CA . THR A 1 112 ? 0.363 1.243 4.632 1.00 93.50 112 THR A CA 1
ATOM 848 C C . THR A 1 112 ? 1.521 2.224 4.588 1.00 93.50 112 THR A C 1
ATOM 850 O O . THR A 1 112 ? 1.855 2.835 5.598 1.00 93.50 112 THR A O 1
ATOM 853 N N . GLY A 1 113 ? 2.094 2.402 3.398 1.00 92.69 113 GLY A N 1
ATOM 854 C CA . GLY A 1 113 ? 3.080 3.442 3.090 1.00 92.69 113 GLY A CA 1
ATOM 855 C C . GLY A 1 113 ? 2.628 4.310 1.915 1.00 92.69 113 GLY A C 1
ATOM 856 O O . GLY A 1 113 ? 1.764 3.902 1.131 1.00 92.69 113 GLY A O 1
ATOM 857 N N . ALA A 1 114 ? 3.197 5.507 1.786 1.00 90.06 114 ALA A N 1
ATOM 858 C CA . ALA A 1 114 ? 2.787 6.470 0.762 1.00 90.06 114 ALA A CA 1
ATOM 859 C C . ALA A 1 114 ? 3.656 6.480 -0.500 1.00 90.06 114 ALA A C 1
ATOM 861 O O . ALA A 1 114 ? 3.129 6.740 -1.577 1.00 90.06 114 ALA A O 1
ATOM 862 N N . ALA A 1 115 ? 4.952 6.193 -0.389 1.00 88.25 115 ALA A N 1
ATOM 863 C CA . ALA A 1 115 ? 5.879 6.110 -1.516 1.00 88.25 115 ALA A CA 1
ATOM 864 C C . ALA A 1 115 ? 7.132 5.298 -1.134 1.00 88.25 115 ALA A C 1
ATOM 866 O O . ALA A 1 115 ? 7.358 5.019 0.046 1.00 88.25 115 ALA A O 1
ATOM 867 N N . TRP A 1 116 ? 7.961 4.952 -2.124 1.00 80.62 116 TRP A N 1
ATOM 868 C CA . TRP A 1 116 ? 9.163 4.116 -1.978 1.00 80.62 116 TRP A CA 1
ATOM 869 C C . TRP A 1 116 ? 10.177 4.613 -0.934 1.00 80.62 116 TRP A C 1
ATOM 871 O O . TRP A 1 116 ? 10.925 3.813 -0.372 1.00 80.62 116 TRP A O 1
ATOM 881 N N . GLN A 1 117 ? 10.195 5.912 -0.616 1.00 88.06 117 GLN A N 1
ATOM 882 C CA . GLN A 1 117 ? 11.030 6.469 0.456 1.00 88.06 117 GLN A CA 1
ATOM 883 C C . GLN A 1 117 ? 10.728 5.812 1.812 1.00 88.06 117 GLN A C 1
ATOM 885 O O . GLN A 1 117 ? 11.624 5.677 2.642 1.00 88.06 117 GLN A O 1
ATOM 890 N N . GLY A 1 118 ? 9.485 5.365 2.018 1.00 86.94 118 GLY A N 1
ATOM 891 C CA . GLY A 1 118 ? 9.035 4.716 3.244 1.00 86.94 118 GLY A CA 1
ATOM 892 C C . GLY A 1 118 ? 9.340 3.227 3.350 1.00 86.94 118 GLY A C 1
ATOM 893 O O . GLY A 1 118 ? 9.010 2.635 4.374 1.00 86.94 118 GLY A O 1
ATOM 894 N N . HIS A 1 119 ? 9.986 2.599 2.357 1.00 85.19 119 HIS A N 1
ATOM 895 C CA . HIS A 1 119 ? 10.316 1.166 2.404 1.00 85.19 119 HIS A CA 1
ATOM 896 C C . HIS A 1 119 ? 10.978 0.697 3.721 1.00 85.19 119 HIS A C 1
ATOM 898 O O . HIS A 1 119 ? 10.560 -0.350 4.221 1.00 85.19 119 HIS A O 1
ATOM 904 N N . PRO A 1 120 ? 11.926 1.431 4.347 1.00 87.38 120 PRO A N 1
ATOM 905 C CA . PRO A 1 120 ? 12.513 1.011 5.622 1.00 87.38 120 PRO A CA 1
ATOM 906 C C . PRO A 1 120 ? 11.493 0.928 6.767 1.00 87.38 120 PRO A C 1
ATOM 908 O O . PRO A 1 120 ? 11.523 -0.024 7.548 1.00 87.38 120 PRO A O 1
ATOM 911 N N . GLU A 1 121 ? 10.571 1.892 6.867 1.00 87.44 121 GLU A N 1
ATOM 912 C CA . GLU A 1 121 ? 9.524 1.871 7.895 1.00 87.44 121 GLU A CA 1
ATOM 913 C C . GLU A 1 121 ? 8.427 0.853 7.550 1.00 87.44 121 GLU A C 1
ATOM 915 O O . GLU A 1 121 ? 7.975 0.119 8.424 1.00 87.44 121 GLU A O 1
ATOM 920 N N . PHE A 1 122 ? 8.046 0.750 6.276 1.00 85.44 122 PHE A N 1
ATOM 921 C CA . PHE A 1 122 ? 7.049 -0.194 5.770 1.00 85.44 122 PHE A CA 1
ATOM 922 C C . PHE A 1 122 ? 7.426 -1.653 6.065 1.00 85.44 122 PHE A C 1
ATOM 924 O O . PHE A 1 122 ? 6.634 -2.391 6.654 1.00 85.44 122 PHE A O 1
ATOM 931 N N . ILE A 1 123 ? 8.654 -2.054 5.717 1.00 84.69 123 ILE A N 1
ATOM 932 C CA . ILE A 1 123 ? 9.172 -3.410 5.959 1.00 84.69 123 ILE A CA 1
ATOM 933 C C . ILE A 1 123 ? 9.300 -3.669 7.467 1.00 84.69 123 ILE A C 1
ATOM 935 O O . ILE A 1 123 ? 8.912 -4.736 7.938 1.00 84.69 123 ILE A O 1
ATOM 939 N N . SER A 1 124 ? 9.769 -2.683 8.239 1.00 83.75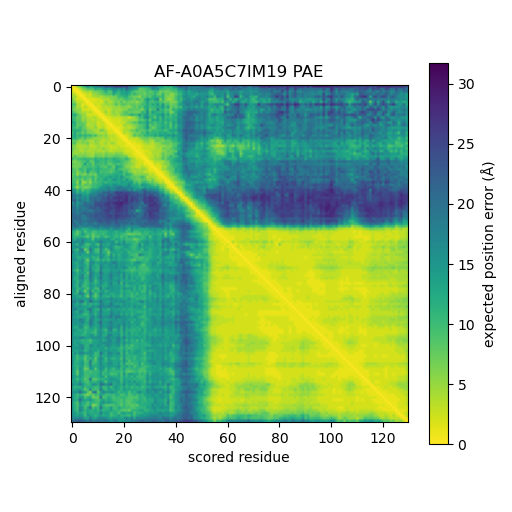 124 SER A N 1
ATOM 940 C CA . SER A 1 124 ? 9.858 -2.774 9.703 1.00 83.75 124 SER A CA 1
ATOM 941 C C . SER A 1 124 ? 8.485 -2.981 10.362 1.00 83.75 124 SER A C 1
ATOM 943 O O . SER A 1 124 ? 8.306 -3.908 11.154 1.00 83.75 124 SER A O 1
ATOM 945 N N . GLN A 1 125 ? 7.480 -2.179 9.993 1.00 84.25 125 GLN A N 1
ATOM 946 C CA . GLN A 1 125 ? 6.115 -2.307 10.514 1.00 84.25 125 GLN A CA 1
ATOM 947 C C . GLN A 1 125 ? 5.449 -3.628 10.102 1.00 84.25 125 GLN A C 1
ATOM 949 O O . GLN A 1 125 ? 4.704 -4.195 10.899 1.00 84.25 125 GLN A O 1
ATOM 954 N N . TYR A 1 126 ? 5.725 -4.138 8.897 1.00 77.56 126 TYR A N 1
ATOM 955 C CA . TYR A 1 126 ? 5.262 -5.460 8.468 1.00 77.56 126 TYR A CA 1
ATOM 956 C C . TYR A 1 126 ? 5.901 -6.583 9.291 1.00 77.56 126 TYR A C 1
ATOM 958 O O . TYR A 1 126 ? 5.188 -7.430 9.825 1.00 77.56 126 TYR A O 1
ATOM 966 N N . TRP A 1 127 ? 7.225 -6.551 9.468 1.00 71.94 127 TRP A N 1
ATOM 967 C CA . TRP A 1 127 ? 7.956 -7.555 10.242 1.00 71.94 127 TRP A CA 1
ATOM 968 C C . TRP A 1 127 ? 7.523 -7.605 11.712 1.00 71.94 127 TRP A C 1
ATOM 970 O O . TRP A 1 127 ? 7.420 -8.680 12.292 1.00 71.94 127 TRP A O 1
ATOM 980 N N . HIS A 1 128 ? 7.189 -6.457 12.309 1.00 73.44 128 HIS A N 1
ATOM 981 C CA . HIS A 1 128 ? 6.654 -6.382 13.672 1.00 73.44 128 HIS A CA 1
ATOM 982 C C . HIS A 1 128 ? 5.250 -6.991 13.861 1.00 73.44 128 HIS A C 1
ATOM 984 O O . HIS A 1 128 ? 4.777 -7.043 14.998 1.00 73.44 128 HIS A O 1
ATOM 990 N N . GLN A 1 129 ? 4.579 -7.437 12.793 1.00 61.75 129 GLN A N 1
ATOM 991 C CA . GLN A 1 129 ? 3.293 -8.142 12.867 1.00 61.75 129 GLN A CA 1
ATOM 992 C C . GLN A 1 129 ? 3.376 -9.656 12.603 1.00 61.75 129 GLN A C 1
ATOM 994 O O . GLN A 1 129 ? 2.346 -10.329 12.716 1.00 61.75 129 GLN A O 1
ATOM 999 N N . CYS A 1 130 ? 4.558 -10.177 12.260 1.00 55.00 130 CYS A N 1
ATOM 1000 C CA . CYS A 1 130 ? 4.826 -11.604 12.060 1.00 55.00 130 CYS A CA 1
ATOM 1001 C C . CYS A 1 130 ? 5.141 -12.323 13.386 1.00 55.00 130 CYS A C 1
ATOM 1003 O O . CYS A 1 130 ? 4.673 -13.475 13.527 1.00 55.00 130 CYS A O 1
#

Organism: NCBI:txid1000413

Secondary structure (DSSP, 8-state):
--SEEHHHHHHHHHHHHHTT-------TT--TT----EE-------------SSS-EEEETTTHHHHHHTTTTTT-EE---GGGHHHHHHTTPEE---SSTT--EEETTEEEESSGGGHHHHHHHHHTT-

Sequence (130 aa):
MDYMEDYEITVPFQPLEVLECHVDAVCPNKIAGDICPTAVHDFEGDQTYSEKPGKLIASISLGQQILSVAGVLKGKKCTAYPTVKLNVVLSGATWLEPDPIDRCFTDGNLVTGAAWQGHPEFISQYWHQC

Foldseek 3Di:
DAAAAPLVPPLLPVVCVVVVHDDDDDDPPDDPPDDRHYHDDDDDDDDDDEDDPDAQAQDEACRVLRVLVNLVQADFEFEEAVVCQVSSVNSNHHYDDPVPQLDWDDTPSYTYHHDSSVSVVSSVVNVVND

Solvent-accessible surface area (back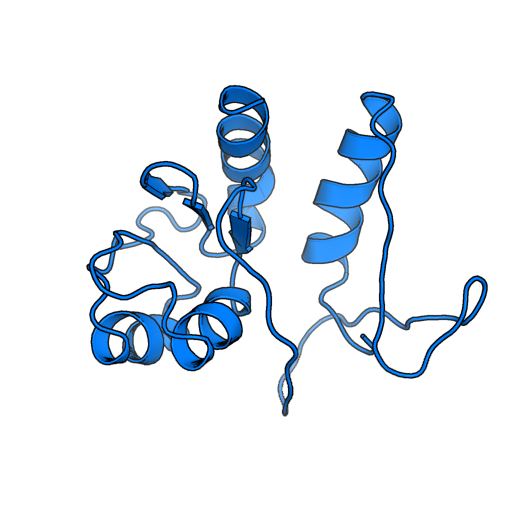bone atoms only — not comparable to full-atom values): 7771 Å² total; per-residue (Å²): 87,64,57,45,48,48,61,81,46,49,63,57,49,53,57,38,52,75,66,74,45,90,80,86,89,83,38,82,99,60,59,96,88,59,87,57,51,62,25,85,87,76,92,87,90,93,90,92,88,88,88,77,94,87,63,80,43,78,39,49,25,69,48,47,53,54,39,25,76,68,50,74,31,49,77,34,53,38,36,33,22,80,85,45,49,60,44,39,45,74,30,46,22,45,76,45,81,48,79,58,52,38,44,48,41,72,46,80,60,35,36,16,17,18,37,80,78,7,48,71,48,38,53,50,59,49,59,78,73,112

pLDDT: mean 73.39, std 19.74, range [25.61, 97.06]

Nearest PDB structures (foldseek):
  3uk7-assembly1_C  TM=8.874E-01  e=2.904E-15  Arabidopsis thaliana
  4ogg-assembly1_B  TM=8.883E-01  e=9.541E-15  Arabidopsis thaliana
  4ofw-assembly1_C  TM=8.877E-01  e=3.349E-14  Arabidopsis thaliana
  7r66-assembly2_C  TM=9.579E-01  e=1.275E-05  Thermococcus thioreducens
  4y1e-assembly1_B  TM=9.267E-01  e=3.921E-05  Staphylococcus aureus subsp. aureus Mu50

Mean predicted aligned error: 11.05 Å

Radius of gyration: 14.39 Å; Cα contacts (8 Å, |Δi|>4): 202; chains: 1; bounding box: 32×34×31 Å